Protein AF-A0A522AZT3-F1 (afdb_monomer)

pLDDT: mean 78.15, std 10.67, range [51.19, 92.0]

Secondary structure (DSSP, 8-state):
---TTSHHHHHHHHHT-TTPPP-HHHHHHHHHHHH-TT-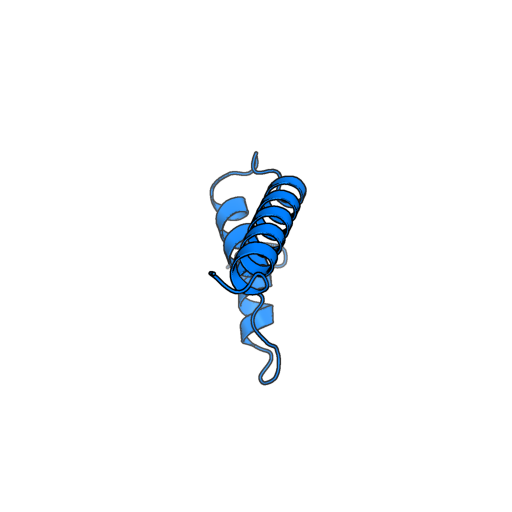-HHHHHHHHHHHHHHHHHHHHS---

Mean predicted aligned error: 8.69 Å

Radius of gyration: 15.35 Å; Cα contacts (8 Å, |Δi|>4): 31; chains: 1; bounding box: 26×32×46 Å

Solvent-accessible surface area (backbone atoms only — not comparable to full-atom values): 3955 Å² total; per-residue (Å²): 135,80,55,88,84,34,43,67,48,54,45,53,58,51,72,71,38,95,85,53,84,76,57,61,65,60,46,53,48,30,54,50,46,73,77,36,85,84,58,58,59,69,60,54,50,54,52,51,52,51,50,53,51,52,52,50,52,60,71,70,48,78,80,129

Structure (mmCIF, N/CA/C/O backbone):
data_AF-A0A522AZT3-F1
#
_entry.id   AF-A0A522AZT3-F1
#
loop_
_atom_site.group_PDB
_atom_site.id
_atom_site.type_symbol
_atom_site.label_atom_id
_atom_site.label_alt_id
_atom_site.label_comp_id
_atom_site.label_asym_id
_atom_site.label_enti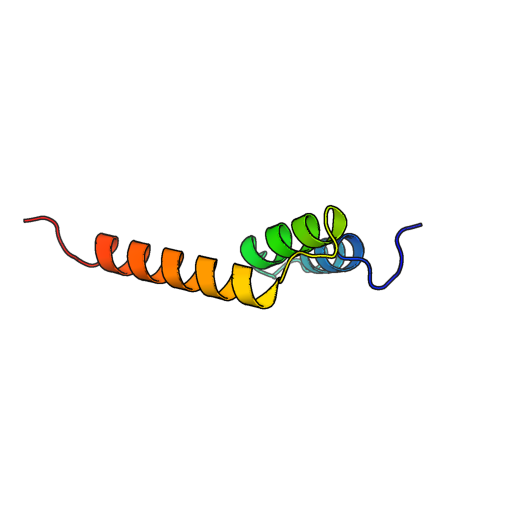ty_id
_atom_site.label_seq_id
_atom_site.pdbx_PDB_ins_code
_atom_site.Cartn_x
_atom_site.Cartn_y
_atom_site.Cartn_z
_atom_site.occupancy
_atom_site.B_iso_or_equiv
_atom_site.auth_seq_id
_atom_site.auth_comp_id
_atom_site.auth_asym_id
_atom_site.auth_atom_id
_atom_site.pdbx_PDB_model_num
ATOM 1 N N . MET A 1 1 ? -1.743 -11.947 -22.368 1.00 51.19 1 MET A N 1
ATOM 2 C CA . MET A 1 1 ? -0.790 -12.398 -21.330 1.00 51.19 1 MET A CA 1
ATOM 3 C C . MET A 1 1 ? -0.355 -11.181 -20.537 1.00 51.19 1 MET A C 1
ATOM 5 O O . MET A 1 1 ? 0.189 -10.261 -21.131 1.00 51.19 1 MET A O 1
ATOM 9 N N . THR A 1 2 ? -0.666 -11.122 -19.244 1.00 55.22 2 THR A N 1
ATOM 10 C CA . THR A 1 2 ? -0.241 -10.027 -18.359 1.00 55.22 2 THR A CA 1
ATOM 11 C C . THR A 1 2 ? 1.232 -10.234 -17.986 1.00 55.22 2 THR A C 1
ATOM 13 O O . THR A 1 2 ? 1.601 -11.369 -17.675 1.00 55.22 2 THR A O 1
ATOM 16 N N . PRO A 1 3 ? 2.092 -9.200 -18.021 1.00 66.25 3 PRO A N 1
ATOM 17 C CA . PRO A 1 3 ? 3.484 -9.326 -17.599 1.00 66.25 3 PRO A CA 1
ATOM 18 C C . PRO A 1 3 ? 3.583 -9.883 -16.169 1.00 66.25 3 PRO A C 1
ATOM 20 O O . PRO A 1 3 ? 2.779 -9.483 -15.321 1.00 66.25 3 PRO A O 1
ATOM 23 N N . PRO A 1 4 ? 4.575 -10.738 -15.859 1.00 61.81 4 PRO A N 1
ATOM 24 C CA . PRO A 1 4 ? 4.697 -11.388 -14.549 1.00 61.81 4 PRO A CA 1
ATOM 25 C C . PRO A 1 4 ? 4.877 -10.407 -13.375 1.00 61.81 4 PRO A C 1
ATOM 27 O O . PRO A 1 4 ? 4.563 -10.759 -12.246 1.00 61.81 4 PRO A O 1
ATOM 30 N N . ASN A 1 5 ? 5.296 -9.163 -13.641 1.00 69.19 5 ASN A N 1
ATOM 31 C CA . ASN A 1 5 ? 5.428 -8.084 -12.649 1.00 69.19 5 ASN A CA 1
ATOM 32 C C . ASN A 1 5 ? 4.384 -6.963 -12.807 1.00 69.19 5 ASN A C 1
ATOM 34 O O . ASN A 1 5 ? 4.546 -5.881 -12.244 1.00 69.19 5 ASN A O 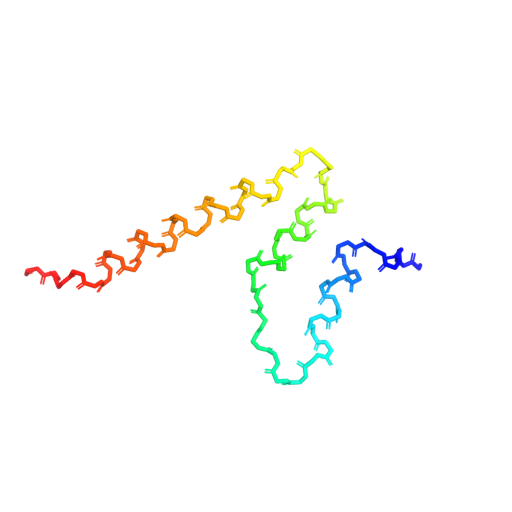1
ATOM 38 N N . SER A 1 6 ? 3.325 -7.189 -13.588 1.00 76.88 6 SER A N 1
ATOM 39 C CA . SER A 1 6 ? 2.233 -6.218 -13.706 1.00 76.88 6 SER A CA 1
ATOM 40 C C . SER A 1 6 ? 1.447 -6.106 -12.393 1.00 76.88 6 SER A C 1
ATOM 42 O O . SER A 1 6 ? 1.315 -7.100 -11.667 1.00 76.88 6 SER A O 1
ATOM 44 N N . PRO A 1 7 ? 0.885 -4.931 -12.076 1.00 76.31 7 PRO A N 1
ATOM 45 C CA . PRO A 1 7 ? 0.083 -4.773 -10.870 1.00 76.31 7 PRO A CA 1
ATOM 46 C C . PRO A 1 7 ? -1.110 -5.743 -10.787 1.00 76.31 7 PRO A C 1
ATOM 48 O O . PRO A 1 7 ? -1.381 -6.283 -9.717 1.00 76.31 7 PRO A O 1
ATOM 51 N N . ARG A 1 8 ? -1.748 -6.088 -11.912 1.00 71.94 8 ARG A N 1
ATOM 52 C CA . ARG A 1 8 ? -2.794 -7.121 -11.988 1.00 71.94 8 ARG A CA 1
ATOM 53 C C . ARG A 1 8 ? -2.289 -8.530 -11.697 1.00 71.94 8 ARG A C 1
ATOM 55 O O . ARG A 1 8 ? -3.014 -9.300 -11.073 1.00 71.94 8 ARG A O 1
ATOM 62 N N . ALA A 1 9 ? -1.064 -8.877 -12.097 1.00 78.19 9 ALA A N 1
ATOM 63 C CA . ALA A 1 9 ? -0.458 -10.154 -11.711 1.00 78.19 9 ALA A CA 1
ATOM 64 C C . ALA A 1 9 ? -0.206 -10.214 -10.195 1.00 78.19 9 ALA A C 1
ATOM 66 O O . ALA A 1 9 ? -0.483 -11.234 -9.565 1.00 78.19 9 ALA A O 1
ATOM 67 N N . ARG A 1 10 ? 0.238 -9.100 -9.596 1.00 75.75 10 ARG A N 1
ATOM 68 C CA . ARG A 1 10 ? 0.420 -8.984 -8.140 1.00 75.75 10 ARG A CA 1
ATOM 69 C C . ARG A 1 10 ? -0.902 -9.088 -7.382 1.00 75.75 10 ARG A C 1
ATOM 71 O O . ARG A 1 10 ? -0.973 -9.828 -6.409 1.00 75.75 10 ARG A O 1
ATOM 78 N N . PHE A 1 11 ? -1.951 -8.416 -7.853 1.00 76.88 11 PHE A N 1
ATOM 79 C CA . PHE A 1 11 ? -3.283 -8.497 -7.253 1.00 76.88 11 PHE A CA 1
ATOM 80 C C . PHE A 1 11 ? -3.876 -9.913 -7.344 1.00 76.88 11 PHE A C 1
ATOM 82 O O . PHE A 1 11 ? -4.333 -10.465 -6.345 1.00 76.88 11 PHE A O 1
ATOM 89 N N . ALA A 1 12 ? -3.801 -10.558 -8.512 1.00 75.94 12 ALA A N 1
ATOM 90 C CA . ALA A 1 12 ? -4.284 -11.929 -8.684 1.00 75.94 12 ALA A CA 1
ATOM 91 C C . ALA A 1 12 ? -3.565 -12.934 -7.761 1.00 75.94 12 ALA A C 1
ATOM 93 O O . ALA A 1 12 ? -4.188 -13.869 -7.259 1.00 75.94 12 ALA A O 1
ATOM 94 N N . ALA A 1 13 ? -2.273 -12.721 -7.486 1.00 78.00 13 ALA A N 1
ATOM 95 C CA . ALA A 1 13 ? -1.508 -13.549 -6.556 1.00 78.00 13 ALA A CA 1
ATOM 96 C C . ALA A 1 13 ? -1.974 -13.420 -5.091 1.00 78.00 13 ALA A C 1
ATOM 98 O O . ALA A 1 13 ? -1.800 -14.364 -4.320 1.00 78.00 13 ALA A O 1
ATOM 99 N N . GLN A 1 14 ? -2.577 -12.290 -4.705 1.00 71.19 14 GLN A N 1
ATOM 100 C CA . GLN A 1 14 ? -3.158 -12.107 -3.370 1.00 71.19 14 GLN A CA 1
ATOM 101 C C . GLN A 1 14 ? -4.475 -12.875 -3.218 1.00 71.19 14 GLN A C 1
ATOM 103 O O . GLN A 1 14 ? -4.685 -13.519 -2.196 1.00 71.19 14 GLN A O 1
ATOM 108 N N . LEU A 1 15 ? -5.310 -12.889 -4.262 1.00 71.12 15 LEU A N 1
ATOM 109 C CA . LEU A 1 15 ? -6.583 -13.624 -4.283 1.00 71.12 15 LEU A CA 1
ATOM 110 C C . LEU A 1 15 ? -6.412 -15.150 -4.269 1.00 71.12 15 LEU A C 1
ATOM 112 O O . LEU A 1 15 ? -7.295 -15.868 -3.814 1.00 71.12 15 LEU A O 1
ATOM 116 N N . GLY A 1 16 ? -5.283 -15.658 -4.772 1.00 68.38 16 GLY A N 1
ATOM 117 C CA . GLY A 1 16 ? -4.979 -17.093 -4.784 1.00 68.38 16 GLY A CA 1
ATOM 118 C C . GLY A 1 16 ? -4.592 -17.679 -3.420 1.00 68.38 16 GLY A C 1
ATOM 119 O O . GLY A 1 16 ? -4.311 -18.874 -3.343 1.00 68.38 16 GLY A O 1
ATOM 120 N N . ARG A 1 17 ? -4.532 -16.864 -2.357 1.00 67.44 17 ARG A N 1
ATOM 121 C CA . ARG A 1 17 ? -4.182 -17.305 -1.001 1.00 67.44 17 ARG A CA 1
ATOM 122 C C . ARG A 1 17 ? -5.460 -17.469 -0.166 1.00 67.44 17 ARG A C 1
ATOM 124 O O . ARG A 1 17 ? -6.059 -16.459 0.187 1.00 67.44 17 ARG A O 1
ATOM 131 N N . PRO A 1 18 ? -5.866 -18.707 0.169 1.00 56.94 18 PRO A N 1
ATOM 132 C CA . PRO A 1 18 ? -7.170 -18.981 0.781 1.00 56.94 18 PRO A CA 1
ATOM 133 C C . PRO A 1 18 ? -7.359 -18.373 2.181 1.00 56.94 18 PRO A C 1
ATOM 135 O O . PRO A 1 18 ? -8.495 -18.135 2.570 1.00 56.94 18 PRO A O 1
ATOM 138 N N . ASP A 1 19 ? -6.269 -18.065 2.893 1.00 63.12 19 ASP A N 1
ATOM 139 C CA . ASP A 1 19 ? -6.289 -17.51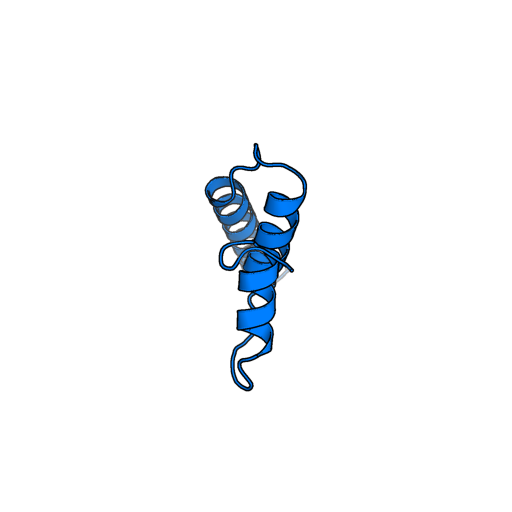5 4.259 1.00 63.12 19 ASP A CA 1
ATOM 140 C C . ASP A 1 19 ? -5.731 -16.082 4.362 1.00 63.12 19 ASP A C 1
ATOM 142 O O . ASP A 1 19 ? -5.480 -15.584 5.458 1.00 63.12 19 ASP A O 1
ATOM 146 N N . ALA A 1 20 ? -5.469 -15.409 3.237 1.00 60.12 20 ALA A N 1
ATOM 147 C CA . ALA A 1 20 ? -4.960 -14.041 3.278 1.00 60.12 20 ALA A CA 1
ATOM 148 C C . ALA A 1 20 ? -6.123 -13.046 3.372 1.00 60.12 20 ALA A C 1
ATOM 150 O O . ALA A 1 20 ? -6.949 -12.968 2.462 1.00 60.12 20 ALA A O 1
ATOM 151 N N . GLU A 1 21 ? -6.157 -12.235 4.433 1.00 69.69 21 GLU A N 1
ATOM 152 C CA . GLU A 1 21 ? -6.935 -10.997 4.401 1.00 69.69 21 GLU A CA 1
ATOM 153 C C . GLU A 1 21 ? -6.450 -10.164 3.209 1.00 69.69 21 GLU A C 1
ATOM 155 O O . GLU A 1 21 ? -5.267 -9.830 3.096 1.00 69.69 21 GLU A O 1
ATOM 160 N N . ILE A 1 22 ? -7.356 -9.884 2.273 1.00 67.31 22 ILE A N 1
ATOM 161 C CA . ILE A 1 22 ? -7.036 -9.079 1.097 1.00 67.31 22 ILE A CA 1
ATOM 162 C C . ILE A 1 22 ? -6.773 -7.652 1.577 1.00 67.31 22 ILE A C 1
ATOM 164 O O . ILE A 1 22 ? -7.685 -6.976 2.059 1.00 67.31 22 ILE A O 1
ATOM 168 N N . ASP A 1 23 ? -5.544 -7.169 1.396 1.00 79.75 23 ASP A N 1
ATOM 169 C CA . ASP A 1 23 ? -5.225 -5.759 1.597 1.00 79.75 23 ASP A CA 1
ATOM 170 C C . ASP A 1 23 ? -5.849 -4.942 0.452 1.00 79.75 23 ASP A C 1
ATOM 172 O O . ASP A 1 23 ? -5.268 -4.750 -0.619 1.00 79.75 23 ASP A O 1
ATOM 176 N N . LEU A 1 24 ? -7.074 -4.463 0.685 1.00 77.12 24 LEU A N 1
ATOM 177 C CA . LEU A 1 24 ? -7.832 -3.650 -0.269 1.00 77.12 24 LEU A CA 1
ATOM 178 C C . LEU A 1 24 ? -7.105 -2.350 -0.644 1.00 77.12 24 LEU A C 1
ATOM 180 O O . LEU A 1 24 ? -7.295 -1.841 -1.751 1.00 77.12 24 LEU A O 1
ATOM 184 N N . ILE A 1 25 ? -6.262 -1.821 0.247 1.00 81.62 25 ILE A N 1
ATOM 185 C CA . ILE A 1 25 ? -5.463 -0.626 -0.027 1.00 81.62 25 ILE A CA 1
ATOM 186 C C . ILE A 1 25 ? -4.358 -0.977 -1.021 1.00 81.62 25 ILE A C 1
ATOM 188 O O . ILE A 1 25 ? -4.168 -0.259 -2.001 1.00 81.62 25 ILE A O 1
ATOM 192 N N . GLU A 1 26 ? -3.644 -2.085 -0.814 1.00 81.81 26 GLU A N 1
ATOM 193 C CA . GLU A 1 26 ? -2.633 -2.543 -1.771 1.00 81.81 26 GLU A CA 1
ATOM 194 C C . GLU A 1 26 ? -3.260 -2.857 -3.136 1.00 81.81 26 GLU A C 1
ATOM 196 O O . GLU A 1 26 ? -2.745 -2.413 -4.161 1.00 81.81 26 GLU A O 1
ATOM 201 N N . ALA A 1 27 ? -4.413 -3.525 -3.160 1.00 82.75 27 ALA A N 1
ATOM 202 C CA . ALA A 1 27 ? -5.151 -3.815 -4.386 1.00 82.75 27 ALA A CA 1
ATOM 203 C C . ALA A 1 27 ? -5.514 -2.550 -5.184 1.00 82.75 27 ALA A C 1
ATOM 205 O O . ALA A 1 27 ? -5.251 -2.471 -6.387 1.00 82.75 27 ALA A O 1
ATOM 206 N N . ALA A 1 28 ? -6.086 -1.541 -4.520 1.00 84.00 28 ALA A N 1
ATOM 207 C CA . ALA A 1 28 ? -6.477 -0.288 -5.161 1.00 84.00 28 ALA A CA 1
ATOM 208 C C . ALA A 1 28 ? -5.265 0.479 -5.715 1.00 84.00 28 ALA A C 1
ATOM 210 O O . ALA A 1 28 ? -5.312 1.008 -6.826 1.00 84.00 28 ALA A O 1
ATOM 211 N N . LEU A 1 29 ? -4.160 0.495 -4.966 1.00 85.62 29 LEU A N 1
ATOM 212 C CA . LEU A 1 29 ? -2.908 1.122 -5.382 1.00 85.62 29 LEU A CA 1
ATOM 213 C C . LEU A 1 29 ? -2.289 0.420 -6.595 1.00 85.62 29 LEU A C 1
ATOM 215 O O . LEU A 1 29 ? -1.829 1.084 -7.523 1.00 85.62 29 LEU A O 1
ATOM 219 N N . LEU A 1 30 ? -2.323 -0.913 -6.630 1.00 84.69 30 LEU A N 1
ATOM 220 C CA . LEU A 1 30 ? -1.859 -1.682 -7.781 1.00 84.69 30 LEU A CA 1
ATOM 221 C C . LEU A 1 30 ? -2.667 -1.343 -9.040 1.00 84.69 30 LEU A C 1
ATOM 223 O O . LEU A 1 30 ? -2.076 -1.079 -10.083 1.00 84.69 30 LEU A O 1
ATOM 227 N N . ILE A 1 31 ? -3.995 -1.270 -8.941 1.00 84.00 31 ILE A N 1
ATOM 228 C CA . ILE A 1 31 ? -4.848 -0.878 -10.072 1.00 84.00 31 ILE A CA 1
ATOM 229 C C . ILE A 1 31 ? -4.524 0.552 -10.529 1.00 84.00 31 ILE A C 1
ATOM 231 O O . ILE A 1 31 ? -4.359 0.782 -11.724 1.00 84.00 31 ILE A O 1
ATOM 235 N N . ALA A 1 32 ? -4.365 1.502 -9.602 1.00 83.81 32 ALA A N 1
ATOM 236 C CA . ALA A 1 32 ? -4.028 2.887 -9.936 1.00 83.81 32 ALA A CA 1
ATOM 237 C C . ALA A 1 32 ? -2.712 3.003 -10.731 1.00 83.81 32 ALA A C 1
ATOM 239 O O . ALA A 1 32 ? -2.663 3.728 -11.725 1.00 83.81 32 ALA A O 1
ATOM 240 N N . ALA A 1 33 ? -1.682 2.233 -10.364 1.00 85.25 33 ALA A N 1
ATOM 241 C CA . ALA A 1 33 ? -0.421 2.182 -11.110 1.00 85.25 33 ALA A CA 1
ATOM 242 C C . ALA A 1 33 ? -0.534 1.563 -12.515 1.00 85.25 33 ALA A C 1
ATOM 244 O O . ALA A 1 33 ? 0.345 1.804 -13.340 1.00 85.25 33 ALA A O 1
ATOM 245 N N . GLU A 1 34 ? -1.571 0.771 -12.820 1.00 84.06 34 GLU A N 1
ATOM 246 C CA . GLU A 1 34 ? -1.800 0.307 -14.201 1.00 84.06 34 GLU A CA 1
ATOM 247 C C . GLU A 1 34 ? -2.291 1.428 -15.114 1.00 84.06 34 GLU A C 1
ATOM 249 O O . GLU A 1 34 ? -2.038 1.393 -16.317 1.00 84.06 34 GLU A O 1
ATOM 254 N N . HIS A 1 35 ? -3.025 2.389 -14.555 1.00 84.81 35 HIS A N 1
ATOM 255 C CA . HIS A 1 35 ? -3.672 3.448 -15.320 1.00 84.81 35 HIS A CA 1
ATOM 256 C C . HIS A 1 35 ? -2.784 4.680 -15.501 1.00 84.81 35 HIS A C 1
ATOM 258 O O . HIS A 1 35 ? -2.914 5.365 -16.514 1.00 84.81 35 HIS A O 1
ATOM 264 N N . ASP A 1 36 ? -1.877 4.946 -14.561 1.00 83.94 36 ASP A N 1
ATOM 265 C CA . ASP A 1 36 ? -0.959 6.080 -14.628 1.00 83.94 36 ASP A CA 1
ATOM 266 C C . ASP A 1 36 ? 0.393 5.744 -13.970 1.00 83.94 36 ASP A C 1
ATOM 268 O O . ASP A 1 36 ? 0.495 5.507 -12.765 1.00 83.94 36 ASP A O 1
ATOM 272 N N . ALA A 1 37 ? 1.457 5.746 -14.780 1.00 78.44 37 ALA A N 1
ATOM 273 C CA . ALA A 1 37 ? 2.823 5.462 -14.338 1.00 78.44 37 ALA A CA 1
ATOM 274 C C . ALA A 1 37 ? 3.437 6.586 -13.478 1.00 78.44 37 ALA A C 1
ATOM 276 O O . ALA A 1 37 ? 4.464 6.370 -12.835 1.00 78.44 37 ALA A O 1
ATOM 277 N N . GLY A 1 38 ? 2.831 7.779 -13.462 1.00 86.88 38 GLY A N 1
ATOM 278 C CA . GLY A 1 38 ? 3.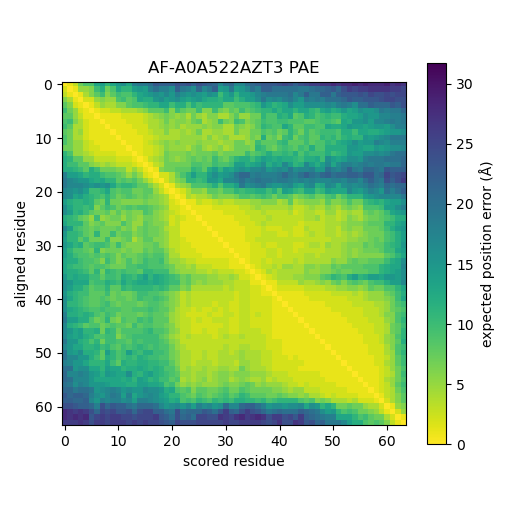226 8.902 -12.613 1.00 86.88 38 GLY A CA 1
ATOM 279 C C . GLY A 1 38 ? 2.725 8.791 -11.171 1.00 86.88 38 GLY A C 1
ATOM 280 O O . GLY A 1 38 ? 3.132 9.585 -10.318 1.00 86.88 38 GLY A O 1
ATOM 281 N N . VAL A 1 39 ? 1.865 7.812 -10.868 1.00 84.31 39 VAL A N 1
ATOM 282 C CA . VAL A 1 39 ? 1.318 7.627 -9.521 1.00 84.31 39 VAL A CA 1
ATOM 283 C C . VAL A 1 39 ? 2.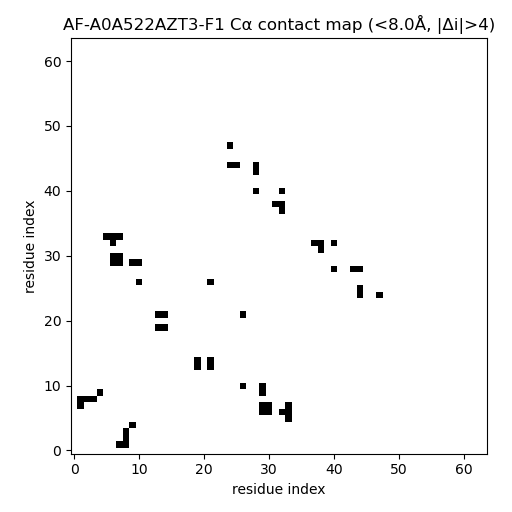419 7.185 -8.562 1.00 84.31 39 VAL A C 1
ATOM 285 O O . VAL A 1 39 ? 2.984 6.094 -8.654 1.00 84.31 39 VAL A O 1
ATOM 288 N N . ASN A 1 40 ? 2.682 8.022 -7.560 1.00 88.75 40 ASN A N 1
ATOM 289 C CA . ASN A 1 40 ? 3.573 7.678 -6.464 1.00 88.75 40 ASN A CA 1
ATOM 290 C C . ASN A 1 40 ? 2.835 6.805 -5.436 1.00 88.75 40 ASN A C 1
ATOM 292 O O . ASN A 1 40 ? 2.228 7.305 -4.488 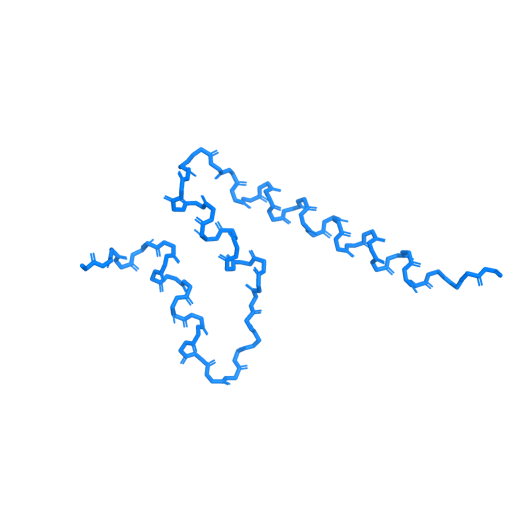1.00 88.75 40 ASN A O 1
ATOM 296 N N . LEU A 1 41 ? 2.917 5.486 -5.614 1.00 86.31 41 LEU A N 1
ATOM 297 C CA . LEU A 1 41 ? 2.251 4.509 -4.746 1.00 86.31 41 LEU A CA 1
ATOM 298 C C . LEU A 1 41 ? 2.631 4.640 -3.267 1.00 86.31 41 LEU A C 1
ATOM 300 O O . LEU A 1 41 ? 1.776 4.464 -2.401 1.00 86.31 41 LEU A O 1
ATOM 304 N N . ALA A 1 42 ? 3.891 4.975 -2.972 1.00 86.62 42 ALA A N 1
ATOM 305 C CA . ALA A 1 42 ? 4.359 5.147 -1.599 1.00 86.62 42 ALA A CA 1
ATOM 306 C C . ALA A 1 42 ? 3.684 6.351 -0.926 1.00 86.62 42 ALA A C 1
ATOM 308 O O . ALA A 1 42 ? 3.245 6.256 0.221 1.00 86.62 42 ALA A O 1
ATOM 309 N N . LEU A 1 43 ? 3.539 7.461 -1.657 1.00 89.12 43 LEU A N 1
ATOM 310 C CA . LEU A 1 43 ? 2.821 8.638 -1.171 1.00 89.12 43 LEU A CA 1
ATOM 311 C C . LEU A 1 43 ? 1.335 8.335 -0.951 1.00 89.12 43 LEU A C 1
ATOM 313 O O . LEU A 1 43 ? 0.797 8.663 0.106 1.00 89.12 43 LEU A O 1
ATOM 317 N N . CYS A 1 44 ? 0.680 7.684 -1.913 1.00 89.12 44 CYS A N 1
ATOM 318 C CA . CYS A 1 44 ? -0.733 7.333 -1.791 1.00 89.12 44 CYS A CA 1
ATOM 319 C C . CYS A 1 44 ? -0.984 6.395 -0.601 1.00 89.12 44 CYS A C 1
ATOM 321 O O . CYS A 1 44 ? -1.946 6.594 0.140 1.00 89.12 44 CYS A O 1
ATOM 323 N N . ARG A 1 45 ? -0.093 5.422 -0.356 1.00 89.19 45 ARG A N 1
ATOM 324 C CA . ARG A 1 45 ? -0.178 4.546 0.822 1.00 89.19 45 ARG A CA 1
ATOM 325 C C . ARG A 1 45 ? -0.092 5.344 2.121 1.00 89.19 45 ARG A C 1
ATOM 327 O O . ARG A 1 45 ? -0.973 5.215 2.963 1.00 89.19 45 ARG A O 1
ATOM 334 N N . ALA A 1 46 ? 0.899 6.227 2.244 1.00 89.50 46 ALA A N 1
ATOM 335 C CA . ALA A 1 46 ? 1.070 7.060 3.434 1.00 89.50 46 ALA A CA 1
ATOM 336 C C . ALA A 1 46 ? -0.149 7.965 3.704 1.00 89.50 46 ALA A C 1
ATOM 338 O O . ALA A 1 46 ? -0.551 8.152 4.853 1.00 89.50 46 ALA A O 1
ATOM 339 N N . GLN A 1 47 ? -0.766 8.510 2.651 1.00 92.00 47 GLN A N 1
ATOM 340 C CA . GLN A 1 47 ? -1.983 9.318 2.770 1.00 92.00 47 GLN A CA 1
ATOM 341 C C . GLN A 1 47 ? -3.182 8.493 3.253 1.00 92.00 47 GLN A C 1
ATOM 343 O O . GLN A 1 47 ? -3.929 8.953 4.120 1.00 92.00 47 GLN A O 1
ATOM 348 N N . LEU A 1 48 ? -3.356 7.278 2.728 1.00 87.94 48 LEU A N 1
ATOM 349 C CA . LEU A 1 48 ? -4.421 6.367 3.150 1.00 87.94 48 LEU A CA 1
ATOM 350 C C . LEU A 1 48 ? -4.234 5.906 4.599 1.00 87.94 48 LEU A C 1
ATOM 352 O O . LEU A 1 48 ? -5.199 5.914 5.363 1.00 87.94 48 LEU A O 1
ATOM 356 N N . ASP A 1 49 ? -3.003 5.611 5.015 1.00 88.44 49 ASP A N 1
ATOM 357 C CA . ASP A 1 49 ? -2.696 5.254 6.403 1.00 88.44 49 ASP A CA 1
ATOM 358 C C . ASP A 1 49 ? -2.992 6.418 7.364 1.00 88.44 49 ASP A C 1
ATOM 360 O O . ASP A 1 49 ? -3.586 6.222 8.428 1.00 88.44 49 ASP A O 1
ATOM 364 N N . ALA A 1 50 ? -2.658 7.653 6.974 1.00 89.25 50 ALA A N 1
ATOM 365 C CA . ALA A 1 50 ? -2.988 8.844 7.753 1.00 89.25 50 ALA A CA 1
ATOM 366 C C . ALA A 1 50 ? -4.509 9.058 7.870 1.00 89.25 50 ALA A C 1
ATOM 368 O O . ALA A 1 50 ? -5.007 9.390 8.948 1.00 89.25 50 ALA A O 1
ATOM 369 N N . LEU A 1 51 ? -5.263 8.841 6.787 1.00 88.56 51 LEU A N 1
ATOM 370 C CA . LEU A 1 51 ? -6.729 8.904 6.790 1.00 88.56 51 LEU A CA 1
ATOM 371 C C . LEU A 1 51 ? -7.336 7.836 7.705 1.00 88.56 51 LEU A C 1
ATOM 373 O O . LEU A 1 51 ? -8.175 8.162 8.546 1.00 88.56 51 LEU A O 1
ATOM 377 N N . ALA A 1 52 ? -6.875 6.589 7.598 1.00 86.62 52 ALA A N 1
ATOM 378 C CA . ALA A 1 52 ? -7.317 5.494 8.454 1.00 86.62 52 ALA A CA 1
ATOM 379 C C . ALA A 1 52 ? -7.010 5.777 9.931 1.00 86.62 52 ALA A C 1
ATOM 381 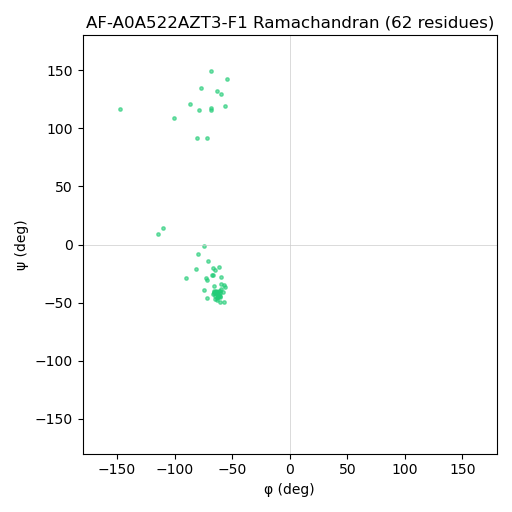O O . ALA A 1 52 ? -7.845 5.539 10.805 1.00 86.62 52 ALA A O 1
ATOM 382 N N . GLN A 1 53 ? -5.838 6.347 10.224 1.00 88.25 53 GLN A N 1
ATOM 383 C CA . GLN A 1 53 ? -5.474 6.734 11.581 1.00 88.25 53 GLN A CA 1
ATOM 384 C C . GLN A 1 53 ? -6.408 7.806 12.145 1.00 88.25 53 GLN A C 1
ATOM 386 O O . GLN A 1 53 ? -6.878 7.666 13.274 1.00 88.25 53 GLN A O 1
ATOM 391 N N . ARG A 1 54 ? -6.727 8.839 11.358 1.00 89.06 54 ARG A N 1
ATOM 392 C CA . ARG A 1 54 ? -7.675 9.886 11.768 1.00 89.06 54 ARG A CA 1
ATOM 393 C C . ARG A 1 54 ? -9.078 9.321 11.982 1.00 89.06 54 ARG A C 1
ATOM 395 O O . ARG A 1 54 ? -9.707 9.646 12.983 1.00 89.06 54 ARG A O 1
ATOM 402 N N . ALA A 1 55 ? -9.546 8.439 11.098 1.00 85.31 55 ALA A N 1
ATOM 403 C CA . ALA A 1 55 ? -10.841 7.777 11.248 1.00 85.31 55 ALA A CA 1
ATOM 404 C C . ALA A 1 55 ? -10.912 6.951 12.544 1.00 85.31 55 ALA A C 1
ATOM 406 O O . ALA A 1 55 ? -11.874 7.071 13.299 1.00 85.31 55 ALA A O 1
ATOM 407 N N . ARG A 1 56 ? -9.860 6.180 12.857 1.00 87.50 56 ARG A N 1
ATOM 408 C CA . ARG A 1 56 ? -9.760 5.432 14.121 1.00 87.50 56 ARG A CA 1
ATOM 409 C C . ARG A 1 56 ? -9.790 6.348 15.340 1.00 87.50 56 ARG A C 1
ATOM 411 O O . ARG A 1 56 ? -10.461 6.021 16.308 1.00 87.50 56 ARG A O 1
ATOM 418 N N . GLN A 1 57 ? -9.104 7.489 15.294 1.00 89.06 57 GLN A N 1
ATOM 419 C CA . GLN A 1 57 ? -9.123 8.466 16.387 1.00 89.06 57 GLN A CA 1
ATOM 420 C C . GLN A 1 57 ? -10.524 9.041 16.625 1.00 89.06 57 GLN A C 1
ATOM 422 O O . GLN A 1 57 ? -10.951 9.095 17.771 1.00 89.06 57 GLN A O 1
ATOM 427 N N . VAL A 1 58 ? -11.252 9.400 15.561 1.00 88.00 58 VAL A N 1
ATOM 428 C CA . VAL A 1 58 ? -12.639 9.895 15.659 1.00 88.00 58 VAL A CA 1
ATOM 429 C C . VAL A 1 58 ? -13.577 8.832 16.239 1.00 88.00 58 VAL A C 1
ATOM 431 O O . VAL A 1 58 ? -14.419 9.148 17.072 1.00 88.00 58 VAL A O 1
ATOM 434 N N . LEU A 1 59 ? -13.424 7.571 15.828 1.00 82.56 59 LEU A N 1
ATOM 435 C CA . LEU A 1 59 ? -14.237 6.463 16.341 1.00 82.56 59 LEU A CA 1
ATOM 436 C C . LEU A 1 59 ? -13.875 6.070 17.783 1.00 82.56 59 LEU A C 1
ATOM 438 O O . LEU A 1 59 ? -14.726 5.570 18.511 1.00 82.56 59 LEU A O 1
ATOM 442 N N . ALA A 1 60 ? -12.620 6.272 18.190 1.00 79.50 60 ALA A N 1
ATOM 443 C CA . ALA A 1 60 ? -12.140 5.966 19.535 1.00 79.50 60 ALA A CA 1
ATOM 444 C C . ALA A 1 60 ? -12.486 7.057 20.559 1.00 79.50 60 ALA A C 1
ATOM 446 O O . ALA A 1 60 ? -12.487 6.783 21.758 1.00 79.50 60 ALA A O 1
ATOM 447 N N . THR A 1 61 ? -12.769 8.285 20.119 1.00 67.12 61 THR A N 1
ATOM 448 C CA . THR A 1 61 ? -13.308 9.333 20.990 1.00 67.12 61 THR A CA 1
ATOM 449 C C . THR A 1 61 ? -14.805 9.106 21.206 1.00 67.12 61 THR A C 1
ATOM 451 O O . THR A 1 61 ? -15.559 9.205 20.235 1.00 67.12 61 THR A O 1
ATOM 454 N N . PRO A 1 62 ? -15.269 8.829 22.442 1.00 57.28 62 PRO A N 1
ATOM 455 C CA . PRO A 1 62 ? -16.694 8.791 22.731 1.00 57.28 62 PRO A CA 1
ATOM 456 C C . PRO A 1 62 ? -17.277 10.168 22.416 1.00 57.28 62 PRO A C 1
ATOM 458 O O . PRO A 1 62 ? -16.735 11.187 22.852 1.00 57.28 62 PRO A O 1
ATOM 461 N N . HIS A 1 63 ? -18.353 10.201 21.637 1.00 57.81 6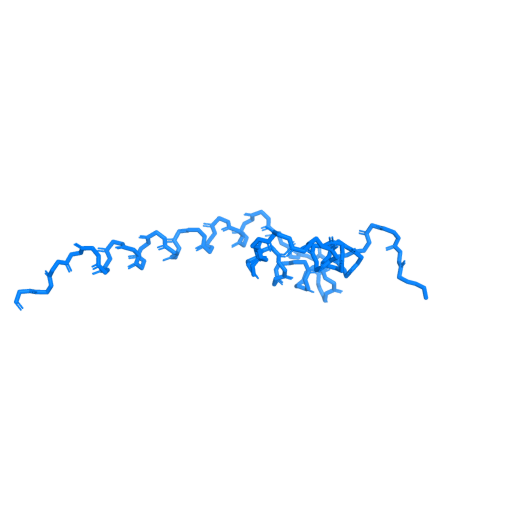3 HIS A N 1
ATOM 462 C CA . HIS A 1 63 ? -19.132 11.423 21.485 1.00 57.81 63 HIS A CA 1
ATOM 463 C C . HIS A 1 63 ? -19.728 11.781 22.863 1.00 57.81 63 HIS A C 1
ATOM 465 O O . HIS A 1 63 ? -20.216 10.860 23.526 1.00 57.81 63 HIS A O 1
ATOM 471 N N . PRO A 1 64 ? -19.631 13.041 23.333 1.00 56.91 64 PRO A N 1
ATOM 472 C CA . PRO A 1 64 ? -20.300 13.466 24.561 1.00 56.91 64 PRO A CA 1
ATOM 473 C C . PRO A 1 64 ? -21.826 13.362 24.452 1.00 56.91 64 PRO A C 1
ATOM 475 O O . PRO A 1 64 ? -22.354 13.444 23.317 1.00 56.91 64 PRO A O 1
#

Foldseek 3Di:
DDPCPQLVVVQVVQVPDPPHDRPVLSNVLSVVCVVDVPDPSVVSVVVVVVVVVVVVVVVPDDDD

Sequence (64 aa):
MTPPNSPRARFAAQLGRPDAEIDLIEAALLIAAEHDAGVNLALCRAQLDALAQRARQVLATPHP